Protein AF-U5F9B5-F1 (afdb_monomer_lite)

Radius of gyration: 13.5 Å; chains: 1; bounding box: 22×10×44 Å

Foldseek 3Di:
DKDKDKDKDQDPVVSVVVVVVVCVVPVPKAWDDKDWDKDWDQDPNDITIMIMIMTIIDD

pLDDT: mean 96.02, std 3.0, range [88.19, 98.56]

Sequence (59 aa):
MVQVKVFDEEHEDDLSDMINAFLEDNPDIDVVDIKFSTSCSIQEEEQIYCFSALLIYRT

Structure (mmCIF, N/CA/C/O backbone):
data_AF-U5F9B5-F1
#
_entry.id   AF-U5F9B5-F1
#
loop_
_atom_site.group_PDB
_atom_site.id
_atom_site.type_symbol
_atom_site.label_atom_id
_atom_site.label_alt_id
_atom_site.label_comp_id
_atom_site.label_asym_id
_atom_site.label_entity_id
_atom_site.label_seq_id
_atom_site.pdbx_PDB_ins_code
_atom_site.Cartn_x
_atom_site.Cartn_y
_atom_site.Cartn_z
_atom_site.occupancy
_atom_site.B_iso_or_equiv
_atom_site.auth_seq_id
_atom_site.auth_comp_id
_atom_site.auth_asym_id
_atom_site.auth_atom_id
_atom_site.pdbx_PDB_model_num
ATOM 1 N N . MET A 1 1 ? -15.011 5.859 12.400 1.00 90.88 1 MET A N 1
ATOM 2 C CA . MET A 1 1 ? -15.763 6.243 11.165 1.00 90.88 1 MET A CA 1
ATOM 3 C C . MET A 1 1 ? -15.199 5.445 9.996 1.00 90.88 1 MET A C 1
ATOM 5 O O . MET A 1 1 ? -14.013 5.172 10.037 1.00 90.88 1 MET A O 1
ATOM 9 N N . VAL A 1 2 ? -15.987 5.043 8.987 1.00 96.75 2 VAL A N 1
ATOM 10 C CA . VAL A 1 2 ? -15.406 4.381 7.795 1.00 96.75 2 VAL A CA 1
ATOM 11 C C . VAL A 1 2 ? -14.697 5.423 6.932 1.00 96.75 2 VAL A C 1
ATOM 13 O O . VAL A 1 2 ? -15.274 6.469 6.636 1.00 96.75 2 VAL A O 1
ATOM 16 N N . GLN A 1 3 ? -13.462 5.126 6.543 1.00 97.88 3 GLN A N 1
ATOM 17 C CA . GLN A 1 3 ? -12.597 5.967 5.725 1.00 97.88 3 GLN A CA 1
ATOM 18 C C . GLN A 1 3 ? -11.999 5.161 4.572 1.00 97.88 3 GLN A C 1
ATOM 20 O O . GLN A 1 3 ? -12.003 3.928 4.582 1.00 97.88 3 GLN A O 1
ATOM 25 N N . VAL A 1 4 ? -11.505 5.882 3.566 1.00 98.06 4 VAL A N 1
ATOM 26 C CA . VAL A 1 4 ? -10.835 5.301 2.406 1.00 98.06 4 VAL A CA 1
ATOM 27 C C . VAL A 1 4 ? -9.541 6.040 2.093 1.00 98.06 4 VAL A C 1
ATOM 29 O O . VAL A 1 4 ? -9.464 7.256 2.280 1.00 98.06 4 VAL A O 1
ATOM 32 N N . LYS A 1 5 ? -8.546 5.313 1.585 1.00 98.12 5 LYS A N 1
ATOM 33 C CA . LYS A 1 5 ? -7.292 5.857 1.055 1.00 98.12 5 LYS A CA 1
ATOM 34 C C . LYS A 1 5 ? -6.929 5.103 -0.222 1.00 98.12 5 LYS A C 1
ATOM 36 O O . LYS A 1 5 ? -7.026 3.881 -0.257 1.00 98.12 5 LYS A O 1
ATOM 41 N N . VAL A 1 6 ? -6.570 5.838 -1.268 1.00 98.12 6 VAL A N 1
ATOM 42 C CA . VAL A 1 6 ? -6.093 5.268 -2.534 1.00 98.12 6 VAL A CA 1
ATOM 43 C C . VAL A 1 6 ? -4.576 5.374 -2.558 1.00 98.12 6 VAL A C 1
ATOM 45 O O . VAL A 1 6 ? -4.028 6.388 -2.126 1.00 98.12 6 VAL A O 1
ATOM 48 N N . PHE A 1 7 ? -3.945 4.315 -3.039 1.00 98.12 7 PHE A N 1
ATOM 49 C CA . PHE A 1 7 ? -2.522 4.218 -3.314 1.00 98.12 7 PHE A CA 1
ATOM 50 C C . PHE A 1 7 ? -2.356 3.845 -4.783 1.00 98.12 7 PHE A C 1
ATOM 52 O O . PHE A 1 7 ? -3.150 3.049 -5.295 1.00 98.12 7 PHE A O 1
ATOM 59 N N . ASP A 1 8 ? -1.351 4.402 -5.440 1.00 96.62 8 ASP A N 1
ATOM 60 C CA . ASP A 1 8 ? -1.003 4.117 -6.824 1.00 96.62 8 ASP A CA 1
ATOM 61 C C . ASP A 1 8 ? 0.514 4.179 -7.007 1.00 96.62 8 ASP A C 1
ATOM 63 O O . ASP A 1 8 ? 1.152 5.085 -6.484 1.00 96.62 8 ASP A O 1
ATOM 67 N N . GLU A 1 9 ? 1.067 3.194 -7.712 1.00 96.50 9 GLU A N 1
ATOM 68 C CA . GLU A 1 9 ? 2.495 3.058 -7.997 1.00 96.50 9 GLU A CA 1
ATOM 69 C C . GLU A 1 9 ? 2.737 2.409 -9.366 1.00 96.50 9 GLU A C 1
ATOM 71 O O . GLU A 1 9 ? 1.896 1.671 -9.897 1.00 96.50 9 GLU A O 1
ATOM 76 N N . GLU A 1 10 ? 3.909 2.668 -9.944 1.00 93.81 10 G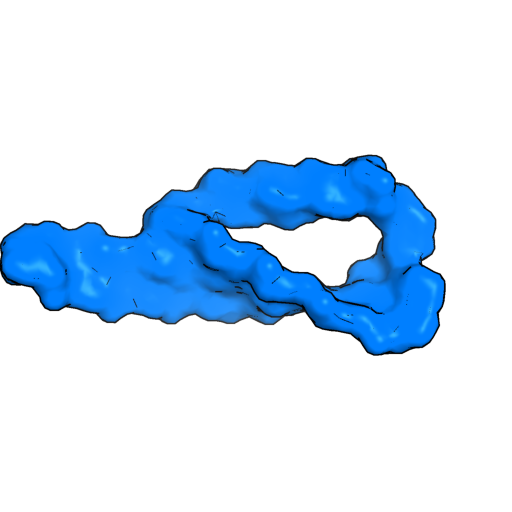LU A N 1
ATOM 77 C CA . GLU A 1 10 ? 4.341 2.055 -11.211 1.00 93.81 10 GLU A CA 1
ATOM 78 C C . GLU A 1 10 ? 4.849 0.616 -11.024 1.00 93.81 10 GLU A C 1
ATOM 80 O O . GLU A 1 10 ? 4.883 -0.160 -11.982 1.00 93.81 10 GLU A O 1
ATOM 85 N N . HIS A 1 11 ? 5.188 0.232 -9.788 1.00 94.25 11 HIS A N 1
ATOM 86 C CA . HIS A 1 11 ? 5.672 -1.097 -9.424 1.00 94.25 11 HIS A CA 1
ATOM 87 C C . HIS A 1 11 ? 4.858 -1.702 -8.266 1.00 94.25 11 HIS A C 1
ATOM 89 O O . HIS A 1 11 ? 4.475 -1.018 -7.319 1.00 94.25 11 HIS A O 1
ATOM 95 N N . GLU A 1 12 ? 4.596 -3.010 -8.325 1.00 95.19 12 GLU A N 1
ATOM 96 C CA . GLU A 1 12 ? 3.786 -3.717 -7.317 1.00 95.19 12 GLU A CA 1
ATOM 97 C C . GLU A 1 12 ? 4.450 -3.749 -5.928 1.00 95.19 12 GLU A C 1
ATOM 99 O O . GLU A 1 12 ? 3.767 -3.620 -4.907 1.00 95.19 12 GLU A O 1
ATOM 104 N N . ASP A 1 13 ? 5.778 -3.886 -5.884 1.00 96.88 13 ASP A N 1
ATOM 105 C CA . ASP A 1 13 ? 6.529 -3.878 -4.621 1.00 96.88 13 ASP A CA 1
ATOM 106 C C . ASP A 1 13 ? 6.459 -2.503 -3.935 1.00 96.88 13 ASP A C 1
ATOM 108 O O . ASP A 1 13 ? 6.175 -2.436 -2.740 1.00 96.88 13 ASP A O 1
ATOM 112 N N . ASP A 1 14 ? 6.590 -1.410 -4.697 1.00 97.69 14 ASP A N 1
ATOM 113 C CA . ASP A 1 14 ? 6.488 -0.045 -4.165 1.00 97.69 14 ASP A CA 1
ATOM 114 C C . ASP A 1 14 ? 5.084 0.221 -3.595 1.00 97.69 14 ASP A C 1
ATOM 116 O O . ASP A 1 14 ? 4.934 0.808 -2.518 1.00 97.69 14 ASP A O 1
ATOM 120 N N . LEU A 1 15 ? 4.039 -0.291 -4.264 1.00 98.06 15 LEU A N 1
ATOM 121 C CA . LEU A 1 15 ? 2.664 -0.217 -3.764 1.00 98.06 15 LEU A CA 1
ATOM 122 C C . LEU A 1 15 ? 2.530 -0.924 -2.409 1.00 98.06 15 LEU A C 1
ATOM 124 O O . LEU A 1 15 ? 1.876 -0.417 -1.493 1.00 98.06 15 LEU A O 1
ATOM 128 N N . SER A 1 16 ? 3.140 -2.103 -2.289 1.00 97.94 16 SER A N 1
ATOM 129 C CA . SER A 1 16 ? 3.104 -2.908 -1.070 1.00 97.94 16 SER A CA 1
ATOM 130 C C . SER A 1 16 ? 3.825 -2.205 0.077 1.00 97.94 16 SER A C 1
ATOM 132 O O . SER A 1 16 ? 3.273 -2.106 1.176 1.00 97.94 16 SER A O 1
ATOM 134 N N . ASP A 1 17 ? 5.010 -1.656 -0.184 1.00 98.44 17 ASP A N 1
ATOM 135 C CA . ASP A 1 17 ? 5.797 -0.913 0.797 1.00 98.44 17 ASP A CA 1
ATOM 136 C C . ASP A 1 17 ? 5.051 0.335 1.285 1.00 98.44 17 ASP A C 1
ATOM 138 O O . ASP A 1 17 ? 4.979 0.582 2.492 1.00 98.44 17 ASP A O 1
ATOM 142 N N . MET A 1 18 ? 4.407 1.080 0.381 1.00 98.38 18 MET A N 1
ATOM 143 C CA . MET A 1 18 ? 3.639 2.271 0.749 1.00 98.38 18 MET A CA 1
ATOM 144 C C . MET A 1 18 ? 2.413 1.941 1.613 1.00 98.38 18 MET A C 1
ATOM 146 O O . MET A 1 18 ? 2.114 2.661 2.574 1.00 98.38 18 MET A O 1
ATOM 150 N N . ILE A 1 19 ? 1.691 0.862 1.295 1.00 98.19 19 ILE A N 1
ATOM 151 C CA . ILE A 1 19 ? 0.548 0.416 2.102 1.00 98.19 19 ILE A CA 1
ATOM 152 C C . ILE A 1 19 ? 1.033 -0.055 3.476 1.00 98.19 19 ILE A C 1
ATOM 154 O O . ILE A 1 19 ? 0.462 0.364 4.483 1.00 98.19 19 ILE A O 1
ATOM 158 N N . ASN A 1 20 ? 2.088 -0.873 3.539 1.00 98.12 20 ASN A N 1
ATOM 159 C CA . ASN A 1 20 ? 2.635 -1.375 4.801 1.00 98.12 20 ASN A CA 1
ATOM 160 C C . ASN A 1 20 ? 3.114 -0.235 5.704 1.00 98.12 20 ASN A C 1
ATOM 162 O O . ASN A 1 20 ? 2.731 -0.200 6.871 1.00 98.12 20 ASN A O 1
ATOM 166 N N . ALA A 1 21 ? 3.843 0.743 5.159 1.00 98.56 21 ALA A N 1
ATOM 167 C CA . ALA A 1 21 ? 4.268 1.925 5.905 1.00 98.56 21 ALA A CA 1
ATOM 168 C C . ALA A 1 21 ? 3.069 2.692 6.491 1.00 98.56 21 ALA A C 1
ATOM 170 O O . ALA A 1 21 ? 3.080 3.074 7.659 1.00 98.56 21 ALA A O 1
ATOM 171 N N . PHE A 1 22 ? 1.984 2.853 5.722 1.00 98.00 22 PHE A N 1
ATOM 172 C CA . PHE A 1 22 ? 0.765 3.481 6.235 1.00 98.00 22 PHE A CA 1
ATOM 173 C C . PHE A 1 22 ? 0.128 2.689 7.387 1.00 98.00 22 PHE A C 1
ATOM 175 O O . PHE A 1 22 ? -0.347 3.300 8.345 1.00 98.00 22 PHE A O 1
ATOM 182 N N . LEU A 1 23 ? 0.096 1.356 7.308 1.00 97.31 23 LEU A N 1
ATOM 183 C CA . LEU A 1 23 ? -0.442 0.507 8.376 1.00 97.31 23 LEU A CA 1
ATOM 184 C C . LEU A 1 23 ? 0.439 0.549 9.635 1.00 97.31 23 LEU A C 1
ATOM 186 O O . LEU A 1 23 ? -0.089 0.616 10.743 1.00 97.31 23 LEU A O 1
ATOM 190 N N . GLU A 1 24 ? 1.763 0.550 9.472 1.00 97.94 24 GLU A N 1
ATOM 191 C CA . GLU A 1 24 ? 2.727 0.666 10.573 1.00 97.94 24 GLU A CA 1
ATOM 192 C C . GLU A 1 24 ? 2.622 2.016 11.293 1.00 97.94 24 GLU A C 1
ATOM 194 O O . GLU A 1 24 ? 2.608 2.058 12.525 1.00 97.94 24 GLU A O 1
ATOM 199 N N . ASP A 1 25 ? 2.469 3.107 10.539 1.00 98.06 25 ASP A N 1
ATOM 200 C CA . ASP A 1 25 ? 2.290 4.459 11.080 1.00 98.06 25 ASP A CA 1
ATOM 201 C C . ASP A 1 25 ? 0.938 4.648 11.792 1.00 98.06 25 ASP A C 1
ATOM 203 O O . ASP A 1 25 ? 0.763 5.593 12.567 1.00 98.06 25 ASP A O 1
ATOM 207 N N . ASN A 1 26 ? -0.038 3.770 11.533 1.00 97.31 26 ASN A N 1
ATOM 208 C CA . ASN A 1 26 ? -1.404 3.874 12.044 1.00 97.31 26 ASN A CA 1
ATOM 209 C C . ASN A 1 26 ? -1.862 2.553 12.698 1.00 97.31 26 ASN A C 1
ATOM 211 O O . ASN A 1 26 ? -2.825 1.942 12.232 1.00 97.31 26 ASN A O 1
ATOM 215 N N . PRO A 1 27 ? -1.234 2.117 13.807 1.00 96.06 27 PRO A N 1
ATOM 216 C CA . PRO A 1 27 ? -1.456 0.788 14.390 1.00 96.06 27 PRO A CA 1
ATOM 217 C C . PRO A 1 27 ? -2.871 0.565 14.945 1.00 96.06 27 PRO A C 1
ATOM 219 O O . PRO A 1 27 ? -3.283 -0.576 15.140 1.00 96.06 27 PRO A O 1
ATOM 222 N N . ASP A 1 28 ? -3.614 1.643 15.207 1.00 96.25 28 ASP A N 1
ATOM 223 C CA . ASP A 1 28 ? -4.956 1.591 15.794 1.00 96.25 28 ASP A CA 1
ATOM 224 C C . ASP A 1 28 ? -6.080 1.464 14.747 1.00 96.25 28 ASP A C 1
ATOM 226 O O . ASP A 1 28 ? -7.254 1.390 15.120 1.00 96.25 28 ASP A O 1
ATOM 230 N N . ILE A 1 29 ? -5.768 1.457 13.443 1.00 96.19 29 ILE A N 1
ATOM 231 C CA . ILE A 1 29 ? -6.807 1.358 12.410 1.00 96.19 29 ILE A CA 1
ATOM 232 C C . ILE A 1 29 ? -7.304 -0.079 12.240 1.00 96.19 29 ILE A C 1
ATOM 234 O O . ILE A 1 29 ? -6.535 -1.030 12.128 1.00 96.19 29 ILE A O 1
ATOM 238 N N . ASP A 1 30 ? -8.621 -0.225 12.136 1.00 97.38 30 ASP A N 1
ATOM 239 C CA . ASP A 1 30 ? -9.281 -1.477 11.763 1.00 97.38 30 ASP A CA 1
ATOM 240 C C . ASP A 1 30 ? -9.390 -1.544 10.235 1.00 97.38 30 ASP A C 1
ATOM 242 O O . ASP A 1 30 ? -10.202 -0.837 9.624 1.00 97.38 30 ASP A O 1
ATOM 246 N N . VAL A 1 31 ? -8.538 -2.357 9.603 1.00 97.88 31 VAL A N 1
ATOM 247 C CA . VAL A 1 31 ? -8.576 -2.591 8.153 1.00 97.88 31 VAL A CA 1
ATOM 248 C C . VAL A 1 31 ? -9.826 -3.395 7.805 1.00 97.88 31 VAL A C 1
ATOM 250 O O . VAL A 1 31 ? -10.005 -4.528 8.243 1.00 97.88 31 VAL A O 1
ATOM 253 N N . VAL A 1 32 ? -10.686 -2.813 6.971 1.00 98.25 32 VAL A N 1
ATOM 254 C CA . VAL A 1 32 ? -11.935 -3.439 6.522 1.00 98.25 32 VAL A CA 1
ATOM 255 C C . VAL A 1 32 ? -11.718 -4.236 5.239 1.00 98.25 32 VAL A C 1
ATOM 257 O O . VAL A 1 32 ? -12.239 -5.342 5.121 1.00 98.25 32 VAL A O 1
ATOM 260 N N . ASP A 1 33 ? -11.010 -3.661 4.265 1.00 98.31 33 ASP A N 1
ATOM 261 C CA . ASP A 1 33 ? -10.742 -4.288 2.966 1.00 98.31 33 ASP A CA 1
ATOM 262 C C . ASP A 1 33 ? -9.602 -3.568 2.229 1.00 98.31 33 ASP A C 1
ATOM 264 O O . ASP A 1 33 ? -9.380 -2.373 2.437 1.00 98.31 33 ASP A O 1
ATOM 268 N N . ILE A 1 34 ? -8.931 -4.274 1.319 1.00 98.06 34 ILE A N 1
ATOM 269 C CA . ILE A 1 34 ? -7.964 -3.710 0.371 1.00 98.06 34 ILE A CA 1
ATOM 270 C C . ILE A 1 34 ? -8.344 -4.200 -1.022 1.00 98.06 34 ILE A C 1
ATOM 272 O O . ILE A 1 34 ? -8.259 -5.390 -1.324 1.00 98.06 34 ILE A O 1
ATOM 276 N N . LYS A 1 35 ? -8.764 -3.279 -1.892 1.00 98.31 35 LYS A N 1
ATOM 277 C CA . LYS A 1 35 ? -9.138 -3.598 -3.274 1.00 98.31 35 LYS A CA 1
ATOM 278 C C . LYS A 1 35 ? -8.014 -3.219 -4.218 1.00 98.31 35 LYS A C 1
ATOM 280 O O . LYS A 1 35 ? -7.816 -2.037 -4.482 1.00 98.31 35 LYS A O 1
ATOM 285 N N . PHE A 1 36 ? -7.323 -4.222 -4.738 1.00 97.75 36 PHE A N 1
ATOM 286 C CA . PHE A 1 36 ? -6.292 -4.047 -5.751 1.00 97.75 36 PHE A CA 1
ATOM 287 C C . PHE A 1 36 ? -6.897 -3.895 -7.153 1.00 97.75 36 PHE A C 1
ATOM 289 O O . PHE A 1 36 ? -7.866 -4.571 -7.508 1.00 97.75 36 PHE A O 1
ATOM 296 N N . SER A 1 37 ? -6.304 -3.018 -7.955 1.00 97.56 37 SER A N 1
ATOM 297 C CA . SER A 1 37 ? -6.600 -2.842 -9.370 1.00 97.56 37 SER A CA 1
ATOM 298 C C . SER A 1 37 ? -5.311 -2.529 -10.114 1.00 97.56 37 SER A C 1
ATOM 300 O O . SER A 1 37 ? -4.549 -1.653 -9.713 1.00 97.56 37 SER A O 1
ATOM 302 N N . THR A 1 38 ? -5.098 -3.207 -11.236 1.00 96.19 38 THR A N 1
ATOM 303 C CA . THR A 1 38 ? -4.008 -2.905 -12.161 1.00 96.19 38 THR A CA 1
ATOM 304 C C . THR A 1 38 ? -4.585 -2.418 -13.480 1.00 96.19 38 THR A C 1
ATOM 306 O O . THR A 1 38 ? -5.655 -2.853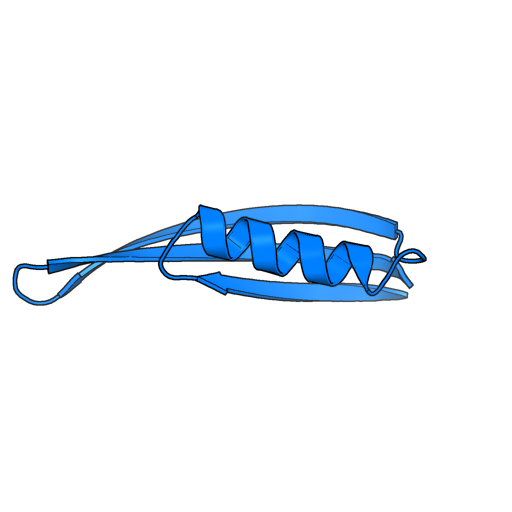 -13.918 1.00 96.19 38 THR A O 1
ATOM 309 N N . SER A 1 39 ? -3.879 -1.498 -14.114 1.00 94.94 39 SER A N 1
ATOM 310 C CA . SER A 1 39 ? -4.126 -1.108 -15.491 1.00 94.94 39 SER A CA 1
ATO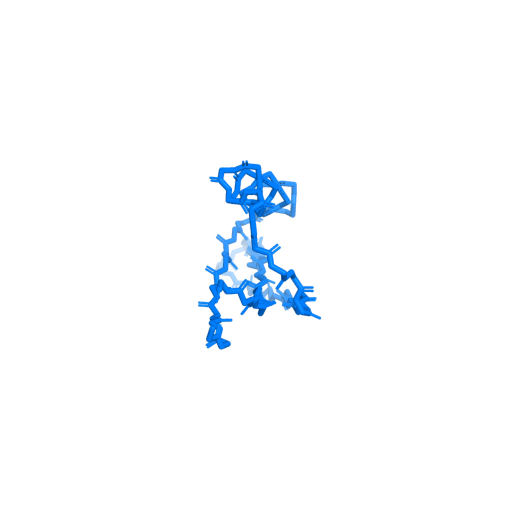M 311 C C . SER A 1 39 ? -2.802 -1.074 -16.231 1.00 94.94 39 SER A C 1
ATOM 313 O O . SER A 1 39 ? -1.754 -0.831 -15.638 1.00 94.94 39 SER A O 1
ATOM 315 N N . CYS A 1 40 ? -2.850 -1.338 -17.530 1.00 93.38 40 CYS A N 1
ATOM 316 C CA . CYS A 1 40 ? -1.705 -1.123 -18.391 1.00 93.38 40 CYS A CA 1
ATOM 317 C C . CYS A 1 40 ? -2.128 -0.303 -19.600 1.00 93.38 40 CYS A C 1
ATOM 319 O O . CYS A 1 40 ? -3.255 -0.420 -20.093 1.00 93.38 40 CYS A O 1
ATOM 321 N N . SER A 1 41 ? -1.217 0.538 -20.066 1.00 92.25 41 SER A N 1
ATOM 322 C CA . SER A 1 41 ? -1.367 1.248 -21.326 1.00 92.25 41 SER A CA 1
ATOM 323 C C . SER A 1 41 ? -0.068 1.164 -22.112 1.00 92.25 41 SER A C 1
ATOM 325 O O . SER A 1 41 ? 1.004 0.952 -21.547 1.00 92.25 4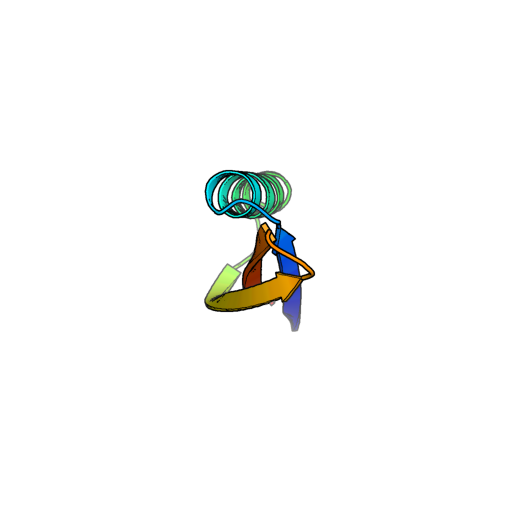1 SER A O 1
ATOM 327 N N . ILE A 1 42 ? -0.184 1.271 -23.431 1.00 93.31 42 ILE A N 1
ATOM 328 C CA . ILE A 1 42 ? 0.974 1.386 -24.310 1.00 93.31 42 ILE A CA 1
ATOM 329 C C . ILE A 1 42 ? 1.088 2.863 -24.650 1.00 93.31 42 ILE A C 1
ATOM 331 O O . ILE A 1 42 ? 0.160 3.432 -25.236 1.00 93.31 42 IL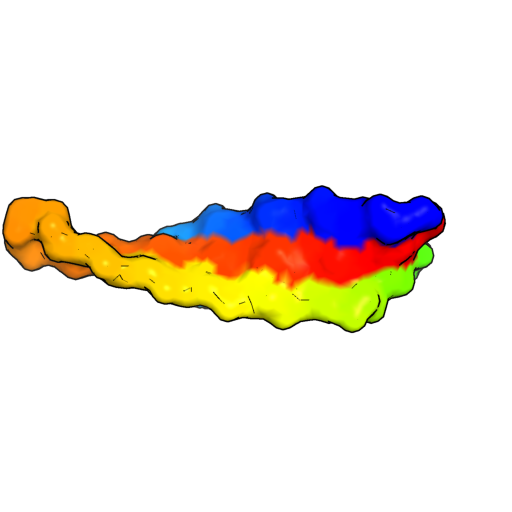E A O 1
ATOM 335 N N . GLN A 1 43 ? 2.200 3.475 -24.262 1.00 88.81 43 GLN A N 1
ATOM 336 C CA . GLN A 1 43 ? 2.534 4.840 -24.630 1.00 88.81 43 GLN A CA 1
ATOM 337 C C . GLN A 1 43 ? 3.787 4.783 -25.498 1.00 88.81 43 GLN A C 1
ATOM 339 O O . GLN A 1 43 ? 4.836 4.318 -25.067 1.00 88.81 43 GLN A O 1
ATOM 344 N N . GLU A 1 44 ? 3.646 5.199 -26.756 1.00 88.75 44 GLU A N 1
ATOM 345 C CA . GLU A 1 44 ? 4.660 4.977 -27.794 1.00 88.75 44 GLU A CA 1
ATOM 346 C C . GLU A 1 44 ? 4.988 3.479 -27.970 1.00 88.75 44 GLU A C 1
ATOM 348 O O . GLU A 1 44 ? 4.123 2.724 -28.420 1.00 88.75 44 GLU A O 1
ATOM 353 N N . GLU A 1 45 ? 6.209 3.055 -27.631 1.00 91.88 45 GLU A N 1
ATOM 354 C CA . GLU A 1 45 ? 6.682 1.661 -27.671 1.00 91.88 45 GLU A CA 1
ATOM 355 C C . GLU A 1 45 ? 6.917 1.075 -26.263 1.00 91.88 45 GLU A C 1
ATOM 357 O O . GLU A 1 45 ? 7.378 -0.060 -26.133 1.00 91.88 45 GLU A O 1
ATOM 362 N N . GLU A 1 46 ? 6.577 1.821 -25.206 1.00 89.88 46 GLU A N 1
ATOM 363 C CA . GLU A 1 46 ? 6.738 1.396 -23.815 1.00 89.88 46 GLU A CA 1
ATOM 364 C C . GLU A 1 46 ? 5.401 0.946 -23.212 1.00 89.88 46 GLU A C 1
ATOM 366 O O . GLU A 1 46 ? 4.342 1.550 -23.414 1.00 89.88 46 GLU A O 1
ATOM 371 N N . GLN A 1 47 ? 5.450 -0.155 -22.460 1.00 88.88 47 GLN A N 1
ATOM 372 C CA . GLN A 1 47 ? 4.317 -0.639 -21.683 1.00 88.88 47 GLN A CA 1
ATOM 373 C C . GLN A 1 47 ? 4.392 -0.055 -20.275 1.00 88.88 47 GLN A C 1
ATOM 375 O O . GLN A 1 47 ? 5.313 -0.364 -19.523 1.00 88.88 47 GLN A O 1
ATOM 380 N N . ILE A 1 48 ? 3.387 0.737 -19.914 1.00 90.31 48 ILE A N 1
ATOM 381 C CA . ILE A 1 48 ? 3.275 1.365 -18.599 1.00 90.31 48 ILE A CA 1
ATOM 382 C C . ILE A 1 48 ? 2.249 0.592 -17.782 1.00 90.31 48 ILE A C 1
ATOM 384 O O . ILE A 1 48 ? 1.138 0.332 -18.260 1.00 90.31 48 ILE A O 1
ATOM 3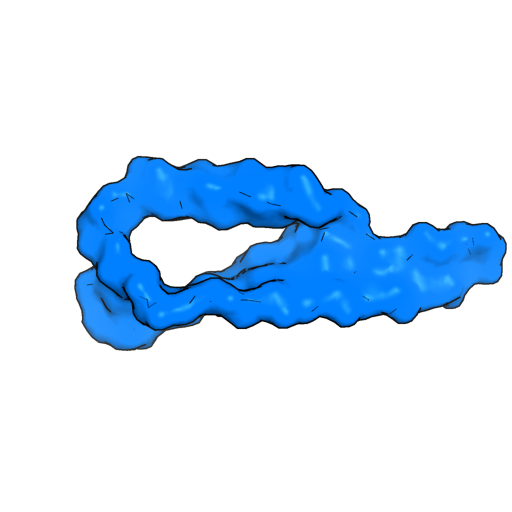88 N N . TYR A 1 49 ? 2.615 0.247 -16.551 1.00 92.56 49 TYR A N 1
ATOM 389 C CA . TYR A 1 49 ? 1.717 -0.340 -15.566 1.00 92.56 49 TYR A CA 1
ATOM 390 C C . TYR A 1 49 ? 1.374 0.695 -14.494 1.00 92.56 49 TYR A C 1
ATOM 392 O O . TYR A 1 49 ? 2.245 1.406 -14.012 1.00 92.56 49 TYR A O 1
ATOM 400 N N . CYS A 1 50 ? 0.103 0.745 -14.104 1.00 93.31 50 CYS A N 1
ATOM 401 C CA . CYS A 1 50 ? -0.338 1.428 -12.893 1.00 93.31 50 CYS A CA 1
ATOM 402 C C . CYS A 1 50 ? -0.962 0.391 -11.966 1.00 93.31 50 CYS A C 1
ATOM 404 O O . CYS A 1 50 ? -2.032 -0.160 -12.258 1.00 93.31 50 CYS A O 1
ATOM 406 N N . PHE A 1 51 ? -0.288 0.142 -10.853 1.00 97.31 51 PHE A N 1
ATOM 407 C CA . PHE A 1 51 ? -0.756 -0.676 -9.750 1.00 97.31 51 PHE A CA 1
ATOM 408 C C . PHE A 1 51 ? -1.430 0.240 -8.744 1.00 97.31 51 PHE A C 1
ATOM 410 O O . PHE A 1 51 ? -0.864 1.243 -8.343 1.00 97.31 51 PHE A O 1
ATOM 417 N N . SER A 1 52 ? -2.654 -0.076 -8.340 1.00 97.88 52 SER A N 1
ATOM 418 C CA . SER A 1 52 ? -3.400 0.762 -7.406 1.00 97.88 52 SER A CA 1
ATOM 419 C C . SER A 1 52 ? -4.150 -0.076 -6.388 1.00 97.88 52 SER A C 1
ATOM 421 O O . SER A 1 52 ? -4.577 -1.197 -6.673 1.00 97.88 52 SER A O 1
ATOM 423 N N . ALA A 1 53 ? -4.337 0.472 -5.194 1.00 98.50 53 ALA A N 1
ATOM 424 C CA . ALA A 1 53 ? -5.118 -0.151 -4.142 1.00 98.50 53 ALA A CA 1
ATOM 425 C C . ALA A 1 53 ? -6.015 0.868 -3.438 1.00 98.50 53 ALA A C 1
ATOM 427 O O . ALA A 1 53 ? -5.573 1.939 -3.027 1.00 98.50 53 ALA A O 1
ATOM 428 N N . LEU A 1 54 ? -7.284 0.509 -3.250 1.00 98.50 54 LEU A N 1
ATOM 429 C CA . LEU A 1 54 ? -8.202 1.211 -2.359 1.00 98.50 54 LEU A CA 1
ATOM 430 C C . LEU A 1 54 ? -8.208 0.505 -1.002 1.00 98.50 54 LEU A C 1
ATOM 432 O O . LEU A 1 54 ? -8.768 -0.585 -0.872 1.00 98.50 54 LEU A O 1
ATOM 436 N N . LEU A 1 55 ? -7.638 1.151 0.008 1.00 98.44 55 LEU A N 1
ATOM 437 C CA . LEU A 1 55 ? -7.737 0.741 1.402 1.00 98.44 55 LEU A CA 1
ATOM 438 C C . LEU A 1 55 ? -9.022 1.305 2.011 1.00 98.44 55 LEU A C 1
ATOM 440 O O . LEU A 1 55 ? -9.258 2.514 1.975 1.00 98.44 55 LEU A O 1
ATOM 444 N N . ILE A 1 56 ? -9.833 0.434 2.602 1.00 98.56 56 ILE A N 1
ATOM 445 C CA . ILE A 1 56 ? -11.025 0.780 3.376 1.00 98.56 56 ILE A CA 1
ATOM 446 C C . ILE A 1 56 ? -10.721 0.443 4.833 1.00 98.56 56 ILE A C 1
ATOM 448 O O . ILE A 1 56 ? -10.369 -0.693 5.143 1.00 98.56 56 ILE A O 1
ATOM 452 N N . TYR A 1 57 ? -10.855 1.412 5.732 1.00 98.25 57 TYR A N 1
ATOM 453 C CA . TYR A 1 57 ? -10.465 1.251 7.133 1.00 98.25 57 TYR A CA 1
ATOM 454 C C . TYR A 1 57 ? -11.386 2.031 8.075 1.00 98.25 57 TYR A C 1
ATOM 456 O O . TYR A 1 57 ? -12.229 2.826 7.641 1.00 98.25 57 TYR A O 1
ATOM 464 N N . ARG A 1 58 ? -11.257 1.787 9.380 1.00 97.75 58 ARG A N 1
ATOM 465 C CA . ARG A 1 58 ? -11.920 2.559 10.434 1.00 97.75 58 ARG A CA 1
ATOM 466 C C . ARG A 1 58 ? -10.901 3.041 11.459 1.00 97.75 58 ARG A C 1
ATOM 468 O O . ARG A 1 58 ? -10.040 2.277 11.873 1.00 97.75 58 ARG A O 1
ATOM 475 N N . THR A 1 59 ? -11.074 4.287 11.884 1.00 88.19 59 THR A N 1
ATOM 476 C CA . THR A 1 59 ? -10.476 4.888 13.088 1.00 88.19 59 THR A CA 1
ATOM 477 C C . THR A 1 59 ? -11.531 5.064 14.168 1.00 88.19 59 THR A C 1
ATOM 479 O O . THR A 1 59 ? -12.698 5.378 13.784 1.00 88.19 59 THR A O 1
#

Secondary structure (DSSP, 8-state):
-EEEEEEEESSHHHHHHHHHHHHHH-TT-EEEEEEEEEEEEEETTEEEEEEEEEEEEE-